Protein AF-A0A0F3IV26-F1 (afdb_monomer)

Organism: NCBI:txid552518

Structure (mmCIF, N/CA/C/O backbone):
data_AF-A0A0F3IV26-F1
#
_entry.id   AF-A0A0F3IV26-F1
#
loop_
_atom_site.group_PDB
_atom_site.id
_atom_site.type_symbol
_atom_site.label_atom_id
_atom_site.label_alt_id
_atom_site.label_comp_id
_atom_site.label_asym_id
_atom_site.label_entity_id
_atom_site.label_seq_id
_atom_site.pdbx_PDB_ins_code
_atom_site.Cartn_x
_atom_site.Cartn_y
_atom_site.Cartn_z
_atom_site.occupancy
_atom_site.B_iso_or_equiv
_atom_site.auth_seq_id
_atom_site.auth_comp_id
_atom_site.auth_asym_id
_atom_site.auth_atom_id
_atom_site.pdbx_PDB_model_num
ATOM 1 N N . ILE A 1 1 ? 10.674 1.663 -0.730 1.00 71.12 1 ILE A N 1
ATOM 2 C CA . ILE A 1 1 ? 11.518 2.532 -1.573 1.00 71.12 1 ILE A CA 1
ATOM 3 C C . ILE A 1 1 ? 11.457 3.917 -0.955 1.00 71.12 1 ILE A C 1
ATOM 5 O O . ILE A 1 1 ? 10.356 4.393 -0.702 1.00 71.12 1 ILE A O 1
ATOM 9 N N . VAL A 1 2 ? 12.607 4.493 -0.603 1.00 73.62 2 VAL A N 1
ATOM 10 C CA . VAL A 1 2 ? 12.664 5.844 -0.023 1.00 73.62 2 VAL A CA 1
ATOM 11 C C . VAL A 1 2 ? 12.645 6.896 -1.136 1.00 73.62 2 VAL A C 1
ATOM 13 O O . VAL A 1 2 ? 12.997 6.592 -2.277 1.00 73.62 2 VAL A O 1
ATOM 16 N N . SER A 1 3 ? 12.204 8.116 -0.827 1.00 73.31 3 SER A N 1
ATOM 17 C CA . SER A 1 3 ? 12.028 9.193 -1.815 1.00 73.31 3 SER A CA 1
ATOM 18 C C . SER A 1 3 ? 13.319 9.498 -2.582 1.00 73.31 3 SER A C 1
ATOM 20 O O . SER A 1 3 ? 13.278 9.794 -3.773 1.00 73.31 3 SER A O 1
ATOM 22 N N . GLU A 1 4 ? 14.470 9.423 -1.919 1.00 74.75 4 GLU A N 1
ATOM 23 C CA . GLU A 1 4 ? 15.791 9.634 -2.509 1.00 74.75 4 GLU A CA 1
ATOM 24 C C . GLU A 1 4 ? 16.045 8.639 -3.646 1.00 74.75 4 GLU A C 1
ATOM 26 O O . GLU A 1 4 ? 16.441 9.035 -4.737 1.00 74.75 4 GLU A O 1
ATOM 31 N N . THR A 1 5 ? 15.698 7.368 -3.436 1.00 73.44 5 THR A N 1
ATOM 32 C CA . THR A 1 5 ? 15.813 6.298 -4.435 1.00 73.44 5 THR A CA 1
ATOM 33 C C . THR A 1 5 ? 14.901 6.513 -5.644 1.00 73.44 5 THR A C 1
ATOM 35 O O . THR A 1 5 ? 15.260 6.144 -6.754 1.00 73.44 5 THR A O 1
ATOM 38 N N . LEU A 1 6 ? 13.719 7.106 -5.450 1.00 72.62 6 LEU A N 1
ATOM 39 C CA . LEU A 1 6 ? 12.788 7.407 -6.548 1.00 72.62 6 LEU A CA 1
ATOM 40 C C . LEU A 1 6 ? 13.235 8.604 -7.402 1.00 72.62 6 LEU A C 1
ATOM 42 O O . LEU A 1 6 ? 12.776 8.750 -8.536 1.00 72.62 6 LEU A O 1
ATOM 46 N N . ARG A 1 7 ? 14.079 9.481 -6.843 1.00 77.12 7 ARG A N 1
ATOM 47 C CA . ARG A 1 7 ? 14.573 10.707 -7.493 1.00 77.12 7 ARG A CA 1
ATOM 48 C C . ARG A 1 7 ? 15.965 10.542 -8.100 1.00 77.12 7 ARG A C 1
ATOM 50 O O . ARG A 1 7 ? 16.302 11.281 -9.023 1.00 77.12 7 ARG A O 1
ATOM 57 N N . ASP A 1 8 ? 16.756 9.596 -7.600 1.00 83.94 8 ASP A N 1
ATOM 58 C CA . ASP A 1 8 ? 18.044 9.220 -8.178 1.00 83.94 8 ASP A CA 1
ATOM 59 C C . ASP A 1 8 ? 17.833 8.464 -9.496 1.00 83.94 8 ASP A C 1
ATOM 61 O O . ASP A 1 8 ? 17.376 7.321 -9.529 1.00 83.94 8 ASP A O 1
ATOM 65 N N . ARG A 1 9 ? 18.135 9.139 -10.605 1.00 79.56 9 ARG A N 1
ATOM 66 C CA . ARG A 1 9 ? 17.844 8.639 -11.952 1.00 79.56 9 ARG A CA 1
ATOM 67 C C . ARG A 1 9 ? 18.712 7.457 -12.349 1.00 79.56 9 ARG A C 1
ATOM 69 O O . ARG A 1 9 ? 18.209 6.577 -13.044 1.00 79.56 9 ARG A O 1
ATOM 76 N N . ASP A 1 10 ? 19.973 7.460 -11.939 1.00 83.88 10 ASP A N 1
ATOM 77 C CA . ASP A 1 10 ? 20.931 6.437 -12.347 1.00 83.88 10 ASP A CA 1
ATOM 78 C C . ASP A 1 10 ? 20.655 5.161 -11.554 1.00 83.88 10 ASP A C 1
ATOM 80 O O . ASP A 1 10 ? 20.428 4.105 -12.144 1.00 83.88 10 ASP A O 1
ATOM 84 N N . PHE A 1 11 ? 20.488 5.290 -10.232 1.00 84.31 11 PHE A N 1
ATOM 85 C CA . PHE A 1 11 ? 20.086 4.161 -9.399 1.00 84.31 11 PHE A CA 1
ATOM 86 C C . PHE A 1 11 ? 18.763 3.549 -9.866 1.00 84.31 11 PHE A C 1
ATOM 88 O O . PHE A 1 11 ? 18.627 2.330 -9.929 1.00 84.31 11 PHE A O 1
ATOM 95 N N . PHE A 1 12 ? 17.755 4.373 -10.168 1.00 83.75 12 PHE A N 1
ATOM 96 C CA . PHE A 1 12 ? 16.440 3.854 -10.528 1.00 83.75 12 PHE A CA 1
ATOM 97 C C . PHE A 1 12 ? 16.445 3.153 -11.896 1.00 83.75 12 PHE A C 1
ATOM 99 O O . PHE A 1 12 ? 15.739 2.159 -12.085 1.00 83.75 12 PHE A O 1
ATOM 106 N N . ALA A 1 13 ? 17.270 3.623 -12.837 1.00 86.12 13 ALA A N 1
ATOM 107 C CA . ALA A 1 13 ? 17.486 2.935 -14.105 1.00 86.12 13 ALA A CA 1
ATOM 108 C C . ALA A 1 13 ? 18.133 1.557 -13.883 1.00 86.12 13 ALA A C 1
ATOM 110 O O . ALA A 1 13 ? 17.599 0.557 -14.361 1.00 86.12 13 ALA A O 1
ATOM 111 N N . ASP A 1 14 ? 19.197 1.484 -13.082 1.00 88.62 14 ASP A N 1
ATOM 112 C CA . ASP A 1 14 ? 19.863 0.218 -12.753 1.00 88.62 14 ASP A CA 1
ATOM 113 C C . ASP A 1 14 ? 18.933 -0.736 -11.992 1.00 88.62 14 ASP A C 1
ATOM 115 O O . ASP A 1 14 ? 18.843 -1.924 -12.305 1.00 88.62 14 ASP A O 1
ATOM 119 N N . PHE A 1 15 ? 18.170 -0.211 -11.031 1.00 88.88 15 PHE A N 1
ATOM 120 C CA . PHE A 1 15 ? 17.169 -0.966 -10.287 1.00 88.88 15 PHE A CA 1
ATOM 121 C C . PHE A 1 15 ? 16.122 -1.567 -11.226 1.00 88.88 15 PHE A C 1
ATOM 123 O O . PHE A 1 15 ? 15.873 -2.769 -11.189 1.00 88.88 15 PHE A O 1
ATOM 130 N N . THR A 1 16 ? 15.513 -0.756 -12.093 1.00 88.81 16 THR A N 1
ATOM 131 C CA . THR A 1 16 ? 14.483 -1.242 -13.022 1.00 88.81 16 THR A CA 1
ATOM 132 C C . THR A 1 16 ? 15.042 -2.251 -14.024 1.00 88.81 16 THR A C 1
ATOM 134 O O . THR A 1 16 ? 14.363 -3.239 -14.303 1.00 88.81 16 THR A O 1
ATOM 137 N N . ALA A 1 17 ? 16.270 -2.062 -14.518 1.00 91.69 17 ALA A N 1
ATOM 138 C CA . ALA A 1 17 ? 16.961 -3.040 -15.356 1.00 91.69 17 ALA A CA 1
ATOM 139 C C . ALA A 1 17 ? 17.144 -4.377 -14.621 1.00 91.69 17 ALA A C 1
ATOM 141 O O . ALA A 1 17 ? 16.698 -5.411 -15.118 1.00 91.69 17 ALA A O 1
ATOM 142 N N . PHE A 1 18 ? 17.666 -4.344 -13.392 1.00 93.06 18 PHE A N 1
ATOM 143 C CA . PHE A 1 18 ? 17.816 -5.535 -12.558 1.00 93.06 18 PHE A CA 1
ATOM 144 C C . PHE A 1 18 ? 16.478 -6.259 -12.346 1.00 93.06 18 PHE A C 1
ATOM 146 O O . PHE A 1 18 ? 16.386 -7.471 -12.532 1.00 93.06 18 PHE A O 1
ATOM 153 N N . MET A 1 19 ? 15.405 -5.534 -12.017 1.00 93.81 19 MET A N 1
ATOM 154 C CA . MET A 1 19 ? 14.088 -6.151 -11.818 1.00 93.81 19 MET A CA 1
ATOM 155 C C . MET A 1 19 ? 13.536 -6.783 -13.107 1.00 93.81 19 MET A C 1
ATOM 157 O O . MET A 1 19 ? 12.886 -7.826 -13.051 1.00 93.81 19 MET A O 1
ATOM 161 N N . ARG A 1 20 ? 13.787 -6.174 -14.275 1.00 92.94 20 ARG A N 1
ATOM 162 C CA . ARG A 1 20 ? 13.366 -6.706 -15.584 1.00 92.94 20 ARG A CA 1
ATOM 163 C C . ARG A 1 20 ? 14.097 -7.994 -15.951 1.00 92.94 20 ARG A C 1
ATOM 165 O O . ARG A 1 20 ? 13.504 -8.849 -16.600 1.00 92.94 20 ARG A O 1
ATOM 172 N N . GLU A 1 21 ? 15.349 -8.135 -15.536 1.00 96.06 21 GLU A N 1
ATOM 173 C CA . GLU A 1 21 ? 16.132 -9.357 -15.735 1.00 96.06 21 GLU A CA 1
ATOM 174 C C . GLU A 1 21 ? 15.724 -10.481 -14.767 1.00 96.06 21 GLU A C 1
ATOM 176 O O . GLU A 1 21 ? 15.901 -11.652 -15.088 1.00 96.06 21 GLU A O 1
ATOM 181 N N . ASN A 1 22 ? 15.110 -10.140 -13.626 1.00 95.00 22 ASN A N 1
ATOM 182 C CA . ASN A 1 22 ? 14.778 -11.067 -12.536 1.00 95.00 22 ASN A CA 1
ATOM 183 C C . ASN A 1 22 ? 13.264 -11.087 -12.235 1.00 95.00 22 ASN A C 1
ATOM 185 O O . ASN A 1 22 ? 12.816 -10.857 -11.108 1.00 95.00 22 ASN A O 1
ATOM 189 N N . THR A 1 23 ? 12.443 -11.311 -13.268 1.00 94.62 23 THR A N 1
ATOM 190 C CA . THR A 1 23 ? 10.966 -11.317 -13.139 1.00 94.62 23 THR A CA 1
ATOM 191 C C . THR A 1 23 ? 10.413 -12.456 -12.279 1.00 94.62 23 THR A C 1
ATOM 193 O O . THR A 1 23 ? 9.300 -12.356 -11.767 1.00 94.62 23 THR A O 1
ATOM 196 N N . ASP A 1 24 ? 11.188 -13.511 -12.051 1.00 95.25 24 ASP A N 1
ATOM 197 C CA . ASP A 1 24 ? 10.877 -14.588 -11.112 1.00 95.25 24 ASP A CA 1
ATOM 198 C C . ASP A 1 24 ? 10.721 -14.081 -9.665 1.00 95.25 24 ASP A C 1
ATOM 200 O O . ASP A 1 24 ? 9.946 -14.638 -8.887 1.00 95.25 24 ASP A O 1
ATOM 204 N N . LEU A 1 25 ? 11.351 -12.951 -9.322 1.00 93.00 25 LEU A N 1
ATOM 205 C CA . LEU A 1 25 ? 11.197 -12.301 -8.019 1.00 93.00 25 LEU A CA 1
ATOM 206 C C . LEU A 1 25 ? 9.844 -11.598 -7.830 1.00 93.00 25 LEU A C 1
ATOM 208 O O . LEU A 1 25 ? 9.504 -11.223 -6.704 1.00 93.00 25 LEU A O 1
ATOM 212 N N . ALA A 1 26 ? 9.057 -11.402 -8.892 1.00 92.06 26 ALA A N 1
ATOM 213 C CA . ALA A 1 26 ? 7.825 -10.614 -8.851 1.00 92.06 26 ALA A CA 1
ATOM 214 C C . ALA A 1 26 ? 6.792 -11.138 -7.841 1.00 92.06 26 ALA A C 1
ATOM 216 O O . ALA A 1 26 ? 6.089 -10.350 -7.209 1.00 92.06 26 ALA A O 1
ATOM 217 N N . GLY A 1 27 ? 6.730 -12.458 -7.640 1.00 89.50 27 GLY A N 1
ATOM 218 C CA . GLY A 1 27 ? 5.848 -13.087 -6.650 1.00 89.50 27 GLY A CA 1
ATOM 219 C C . GLY A 1 27 ? 6.350 -13.010 -5.204 1.00 89.50 27 GLY A C 1
ATOM 220 O O . GLY A 1 27 ? 5.607 -13.352 -4.287 1.00 89.50 27 GLY A O 1
ATOM 221 N N . HIS A 1 28 ? 7.594 -12.581 -4.992 1.00 91.25 28 HIS A N 1
ATOM 222 C CA . HIS A 1 28 ? 8.272 -12.611 -3.694 1.00 91.25 28 HIS A CA 1
ATOM 223 C C . HIS A 1 28 ? 8.556 -11.220 -3.124 1.00 91.25 28 HIS A C 1
ATOM 225 O O . HIS A 1 28 ? 8.885 -11.096 -1.944 1.00 91.25 28 HIS A O 1
ATOM 231 N N . LEU A 1 29 ? 8.428 -10.171 -3.940 1.00 91.00 29 LEU A N 1
ATOM 232 C CA . LEU A 1 29 ? 8.777 -8.808 -3.565 1.00 91.00 29 LEU A CA 1
ATOM 233 C C . LEU A 1 29 ? 7.577 -7.869 -3.652 1.00 91.00 29 LEU A C 1
ATOM 235 O O . LEU A 1 29 ? 6.919 -7.739 -4.683 1.00 91.00 29 LEU A O 1
ATOM 239 N N . HIS A 1 30 ? 7.350 -7.159 -2.549 1.00 92.06 30 HIS A N 1
ATOM 240 C CA . HIS A 1 30 ? 6.353 -6.103 -2.439 1.00 92.06 30 HIS A CA 1
ATOM 241 C C . HIS A 1 30 ? 7.059 -4.799 -2.082 1.00 92.06 30 HIS A C 1
ATOM 243 O O . HIS A 1 30 ? 7.640 -4.665 -1.002 1.00 92.06 30 HIS A O 1
ATOM 249 N N . PHE A 1 31 ? 7.007 -3.820 -2.979 1.00 94.31 31 PHE A N 1
ATOM 250 C CA . PHE A 1 31 ? 7.681 -2.546 -2.768 1.00 94.31 31 PHE A CA 1
ATOM 251 C C . PHE A 1 31 ? 6.737 -1.540 -2.114 1.00 94.31 31 PHE A C 1
ATOM 253 O O . PHE A 1 31 ? 5.679 -1.213 -2.647 1.00 94.31 31 PHE A O 1
ATOM 260 N N . GLN A 1 32 ? 7.135 -1.026 -0.954 1.00 95.75 32 GLN A N 1
ATOM 261 C CA . GLN A 1 32 ? 6.391 0.024 -0.258 1.00 95.75 32 GLN A CA 1
ATOM 262 C C . GLN A 1 32 ? 6.791 1.395 -0.808 1.00 95.75 32 GLN A C 1
ATOM 264 O O . GLN A 1 32 ? 7.984 1.705 -0.874 1.00 95.75 32 GLN A O 1
ATOM 269 N N . ILE A 1 33 ? 5.808 2.202 -1.201 1.00 95.88 33 ILE A N 1
ATOM 270 C CA . ILE A 1 33 ? 5.982 3.575 -1.688 1.00 95.88 33 ILE A CA 1
ATOM 271 C C . ILE A 1 33 ? 5.016 4.453 -0.907 1.00 95.88 33 ILE A C 1
ATOM 273 O O . ILE A 1 33 ? 3.838 4.119 -0.792 1.00 95.88 33 ILE A O 1
ATOM 277 N N . THR A 1 34 ? 5.502 5.562 -0.351 1.00 96.75 34 THR A N 1
ATOM 278 C CA . THR A 1 34 ? 4.637 6.431 0.451 1.00 96.75 34 THR A CA 1
ATOM 279 C C . THR A 1 34 ? 3.539 7.060 -0.412 1.00 96.75 34 THR A C 1
ATOM 281 O O . THR A 1 34 ? 3.759 7.346 -1.590 1.00 96.75 34 THR A O 1
ATOM 284 N N . GLN A 1 35 ? 2.366 7.336 0.164 1.00 97.25 35 GLN A N 1
ATOM 285 C CA . GLN A 1 35 ? 1.286 8.045 -0.529 1.00 97.25 35 GLN A CA 1
ATOM 286 C C . GLN A 1 35 ? 1.757 9.400 -1.065 1.00 97.25 35 GLN A C 1
ATOM 288 O O . GLN A 1 35 ? 1.386 9.805 -2.165 1.00 97.25 35 GLN A O 1
ATOM 293 N N . HIS A 1 36 ? 2.596 10.092 -0.292 1.00 95.06 36 HIS A N 1
ATOM 294 C CA . HIS A 1 36 ? 3.178 11.360 -0.699 1.00 95.06 36 HIS A CA 1
ATOM 295 C C . HIS A 1 36 ? 3.973 11.230 -2.004 1.00 95.06 36 HIS A C 1
ATOM 297 O O . HIS A 1 36 ? 3.773 12.041 -2.911 1.00 95.06 36 HIS A O 1
ATOM 303 N N . ASP A 1 37 ? 4.845 10.225 -2.093 1.00 93.75 37 ASP A N 1
ATOM 304 C CA . ASP A 1 37 ? 5.734 10.040 -3.239 1.00 93.75 37 ASP A CA 1
ATOM 305 C C . ASP A 1 37 ? 4.983 9.470 -4.439 1.00 93.75 37 ASP A C 1
ATOM 307 O O . ASP A 1 37 ? 5.145 9.980 -5.543 1.00 93.75 37 ASP A O 1
ATOM 311 N N . ALA A 1 38 ? 4.082 8.506 -4.224 1.00 93.94 38 ALA A N 1
ATOM 312 C CA . ALA A 1 38 ? 3.245 7.937 -5.280 1.00 93.94 38 ALA A CA 1
ATOM 313 C C . ALA A 1 38 ? 2.433 9.010 -6.030 1.00 93.94 38 ALA A C 1
ATOM 315 O O . ALA A 1 38 ? 2.228 8.898 -7.235 1.00 93.94 38 ALA A O 1
ATOM 316 N N . TYR A 1 39 ? 1.997 10.068 -5.335 1.00 93.62 39 TYR A N 1
ATOM 317 C CA . TYR A 1 39 ? 1.200 11.154 -5.918 1.00 93.62 39 TYR A CA 1
ATOM 318 C C . TYR A 1 39 ? 2.026 12.347 -6.429 1.00 93.62 39 TYR A C 1
ATOM 320 O O . TYR A 1 39 ? 1.458 13.271 -7.009 1.00 93.62 39 TYR A O 1
ATOM 328 N N . ARG A 1 40 ? 3.346 12.372 -6.210 1.00 91.06 40 ARG A N 1
ATOM 329 C CA . ARG A 1 40 ? 4.239 13.480 -6.624 1.00 91.06 40 ARG A CA 1
ATOM 330 C C . ARG A 1 40 ? 5.405 13.047 -7.503 1.00 91.06 40 ARG A C 1
ATOM 332 O O . ARG A 1 40 ? 6.278 13.852 -7.817 1.00 91.06 40 ARG A O 1
ATOM 339 N N . MET A 1 41 ? 5.439 11.777 -7.859 1.00 87.81 41 MET A N 1
ATOM 340 C CA . MET A 1 41 ? 6.482 11.187 -8.673 1.00 87.81 41 MET A CA 1
ATOM 341 C C . MET A 1 41 ? 6.517 11.792 -10.082 1.00 87.81 41 MET A C 1
ATOM 343 O O . MET A 1 41 ? 5.481 12.100 -10.672 1.00 87.81 41 MET A O 1
ATOM 347 N N . GLU A 1 42 ? 7.723 11.949 -10.630 1.00 90.31 42 GLU A N 1
ATOM 348 C CA . GLU A 1 42 ? 7.909 12.397 -12.011 1.00 90.31 42 GLU A CA 1
ATOM 349 C C . GLU A 1 42 ? 7.363 11.356 -13.000 1.00 90.31 42 GLU A C 1
ATOM 351 O O . GLU A 1 42 ? 7.473 10.149 -12.779 1.00 90.31 42 GLU A O 1
ATOM 356 N N . ALA A 1 43 ? 6.839 11.820 -14.139 1.00 90.75 43 ALA A N 1
ATOM 357 C CA . ALA A 1 43 ? 6.194 10.965 -15.139 1.00 90.75 43 ALA A CA 1
ATOM 358 C C . ALA A 1 43 ? 7.075 9.798 -15.623 1.00 90.75 43 ALA A C 1
ATOM 360 O O . ALA A 1 43 ? 6.565 8.718 -15.906 1.00 90.75 43 ALA A O 1
ATOM 361 N N . ARG A 1 44 ? 8.399 9.989 -15.696 1.00 89.06 44 ARG A N 1
ATOM 362 C CA . ARG A 1 44 ? 9.333 8.922 -16.081 1.00 89.06 44 ARG A CA 1
ATOM 363 C C . ARG A 1 44 ? 9.351 7.790 -15.051 1.00 89.06 44 ARG A C 1
ATOM 365 O O . ARG A 1 44 ? 9.184 6.634 -15.420 1.00 89.06 44 ARG A O 1
ATOM 372 N N . THR A 1 45 ? 9.536 8.114 -13.773 1.00 88.62 45 THR A N 1
ATOM 373 C CA . THR A 1 45 ? 9.551 7.122 -12.688 1.00 88.62 45 THR A CA 1
ATOM 374 C C . THR A 1 45 ? 8.191 6.419 -12.582 1.00 88.62 45 THR A C 1
ATOM 376 O O . THR A 1 45 ? 8.136 5.206 -12.398 1.00 88.62 45 THR A O 1
ATOM 379 N N . ASP A 1 46 ? 7.094 7.152 -12.803 1.00 90.69 46 ASP A N 1
ATOM 380 C CA . ASP A 1 46 ? 5.734 6.598 -12.845 1.00 90.69 46 ASP A CA 1
ATOM 381 C C . ASP A 1 46 ? 5.548 5.560 -13.969 1.00 90.69 46 ASP A C 1
ATOM 383 O O . ASP A 1 46 ? 5.010 4.470 -13.745 1.00 90.69 46 ASP A O 1
ATOM 387 N N . GLN A 1 47 ? 6.063 5.849 -15.169 1.00 92.69 47 GLN A N 1
ATOM 388 C CA . GLN A 1 47 ? 6.039 4.923 -16.306 1.00 92.69 47 GLN A CA 1
ATOM 389 C C . GLN A 1 47 ? 6.858 3.656 -16.047 1.00 92.69 47 GLN A C 1
ATOM 391 O O . GLN A 1 47 ? 6.414 2.556 -16.383 1.00 92.69 47 GLN A O 1
ATOM 396 N N . GLU A 1 48 ? 8.030 3.794 -15.434 1.00 91.00 48 GLU A N 1
ATOM 397 C CA . GLU A 1 48 ? 8.886 2.660 -15.089 1.00 91.00 48 GLU A CA 1
ATOM 398 C C . GLU A 1 48 ? 8.246 1.760 -14.023 1.00 91.00 48 GLU A C 1
ATOM 400 O O . GLU A 1 48 ? 8.210 0.541 -14.196 1.00 91.00 48 GLU A O 1
ATOM 405 N N . LEU A 1 49 ? 7.653 2.328 -12.965 1.00 90.81 49 LEU A N 1
ATOM 406 C CA . LEU A 1 49 ? 6.906 1.538 -11.978 1.00 90.81 49 LEU A CA 1
ATOM 407 C C . LEU A 1 49 ? 5.702 0.840 -12.604 1.00 90.81 49 LEU A C 1
ATOM 409 O O . LEU A 1 49 ? 5.482 -0.342 -12.350 1.00 90.81 49 LEU A O 1
ATOM 413 N N . THR A 1 50 ? 4.970 1.529 -13.479 1.00 94.44 50 THR A N 1
ATOM 414 C CA . THR A 1 50 ? 3.868 0.922 -14.234 1.00 94.44 50 THR A CA 1
ATOM 415 C C . THR A 1 50 ? 4.362 -0.251 -15.084 1.00 94.44 50 THR A C 1
ATOM 417 O O . THR A 1 50 ? 3.700 -1.285 -15.175 1.00 94.44 50 THR A O 1
ATOM 420 N N . ALA A 1 51 ? 5.538 -0.125 -15.704 1.00 94.50 51 ALA A N 1
ATOM 421 C CA . ALA A 1 51 ? 6.140 -1.203 -16.475 1.00 94.50 51 ALA A CA 1
ATOM 422 C C . ALA A 1 51 ? 6.551 -2.389 -15.588 1.00 94.50 51 ALA A C 1
ATOM 424 O O . ALA A 1 51 ? 6.287 -3.528 -15.967 1.00 94.50 51 ALA A O 1
ATOM 425 N N . LEU A 1 52 ? 7.113 -2.147 -14.400 1.00 94.62 52 LEU A N 1
ATOM 426 C CA . LEU A 1 52 ? 7.369 -3.203 -13.414 1.00 94.62 52 LEU A CA 1
ATOM 427 C C . LEU A 1 52 ? 6.066 -3.865 -12.938 1.00 94.62 52 LEU A C 1
ATOM 429 O O . LEU A 1 52 ? 6.001 -5.089 -12.842 1.00 94.62 52 LEU A O 1
ATOM 433 N N . GLY A 1 53 ? 5.001 -3.089 -12.728 1.00 95.12 53 GLY A N 1
ATOM 434 C CA . GLY A 1 53 ? 3.672 -3.606 -12.397 1.00 95.12 53 GLY A CA 1
ATOM 435 C C . GLY A 1 53 ? 3.138 -4.579 -13.453 1.00 95.12 53 GLY A C 1
ATOM 436 O O . GLY A 1 53 ? 2.616 -5.642 -13.122 1.00 95.12 53 GLY A O 1
ATOM 437 N N . LYS A 1 54 ? 3.346 -4.272 -14.740 1.00 95.12 54 LYS A N 1
ATOM 438 C CA . LYS A 1 54 ? 3.002 -5.168 -15.862 1.00 95.12 54 LYS A CA 1
ATOM 439 C C . LYS A 1 54 ? 3.841 -6.447 -15.903 1.00 95.12 54 LYS A C 1
ATOM 441 O O . LYS A 1 54 ? 3.380 -7.441 -16.451 1.00 95.12 54 LYS A O 1
ATOM 446 N N . LEU A 1 55 ? 5.039 -6.430 -15.320 1.00 94.94 55 LEU A N 1
ATOM 447 C CA . LEU A 1 55 ? 5.893 -7.610 -15.145 1.00 94.94 55 LEU A CA 1
ATOM 448 C C . LEU A 1 55 ? 5.533 -8.424 -13.890 1.00 94.94 55 LEU A C 1
ATOM 450 O O . LEU A 1 55 ? 6.164 -9.437 -13.617 1.00 94.94 55 LEU A O 1
ATOM 454 N N . GLY A 1 56 ? 4.507 -8.007 -13.143 1.00 94.88 56 GLY A N 1
ATOM 455 C CA . GLY A 1 56 ? 3.974 -8.733 -11.993 1.00 94.88 56 GLY A CA 1
ATOM 456 C C . GLY A 1 56 ? 4.478 -8.241 -10.639 1.00 94.88 56 GLY A C 1
ATOM 457 O O . GLY A 1 56 ? 3.992 -8.735 -9.620 1.00 94.88 56 GLY A O 1
ATOM 458 N N . PHE A 1 57 ? 5.402 -7.273 -10.600 1.00 96.00 57 PHE A N 1
ATOM 459 C CA . PHE A 1 57 ? 5.824 -6.656 -9.342 1.00 96.00 57 PHE A CA 1
ATOM 460 C C . PHE A 1 57 ? 4.655 -5.918 -8.694 1.00 96.00 57 PHE A C 1
ATOM 462 O O . PHE A 1 57 ? 3.833 -5.299 -9.372 1.00 96.00 57 PHE A O 1
ATOM 469 N N . ARG A 1 58 ? 4.570 -5.985 -7.365 1.00 96.56 58 ARG A N 1
ATOM 470 C CA . ARG A 1 58 ? 3.446 -5.422 -6.613 1.00 96.56 58 ARG A CA 1
ATOM 471 C C . ARG A 1 58 ? 3.902 -4.292 -5.712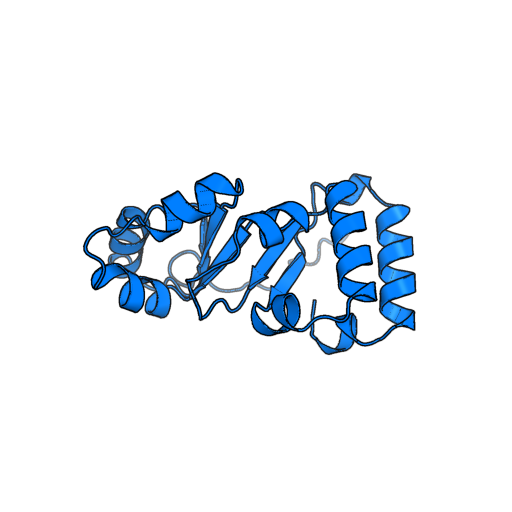 1.00 96.56 58 ARG A C 1
ATOM 473 O O . ARG A 1 58 ? 4.953 -4.370 -5.072 1.00 96.56 58 ARG A O 1
ATOM 480 N N . PHE A 1 59 ? 3.056 -3.274 -5.613 1.00 97.31 59 PHE A N 1
ATOM 481 C CA . PHE A 1 59 ? 3.310 -2.111 -4.773 1.00 97.31 59 PHE A CA 1
ATOM 482 C C . PHE A 1 59 ? 2.326 -2.025 -3.607 1.00 97.31 59 PHE A C 1
ATOM 484 O O . PHE A 1 59 ? 1.161 -2.429 -3.706 1.00 97.31 59 PHE A O 1
ATOM 491 N N . VAL A 1 60 ? 2.819 -1.478 -2.502 1.00 98.38 60 VAL A N 1
ATOM 492 C CA . VAL A 1 60 ? 2.043 -1.124 -1.315 1.00 98.38 60 VAL A CA 1
ATOM 493 C C . VAL A 1 60 ? 2.066 0.394 -1.183 1.00 98.38 60 VAL A C 1
ATOM 495 O O . VAL A 1 60 ? 3.146 0.986 -1.117 1.00 98.38 60 VAL A O 1
ATOM 498 N N . LEU A 1 61 ? 0.889 1.017 -1.117 1.00 98.38 61 LEU A N 1
ATOM 499 C CA . LEU A 1 61 ? 0.759 2.427 -0.771 1.00 98.38 61 LEU A CA 1
ATOM 500 C C . LEU A 1 61 ? 0.945 2.561 0.742 1.00 98.38 61 LEU A C 1
ATOM 502 O O . LEU A 1 61 ? 0.094 2.132 1.519 1.00 98.38 61 LEU A O 1
ATOM 506 N N . ASP A 1 62 ? 2.087 3.092 1.157 1.00 97.88 62 ASP A N 1
ATOM 507 C CA . ASP A 1 62 ? 2.476 3.226 2.559 1.00 97.88 62 ASP A CA 1
ATOM 508 C C . ASP A 1 62 ? 2.228 4.649 3.078 1.00 97.88 62 ASP A C 1
ATOM 510 O O . ASP A 1 62 ? 2.110 5.600 2.306 1.00 97.88 62 ASP A O 1
ATOM 514 N N . LYS A 1 63 ? 2.172 4.822 4.402 1.00 96.81 63 LYS A N 1
ATOM 515 C CA . LYS A 1 63 ? 1.969 6.120 5.066 1.00 96.81 63 LYS A CA 1
ATOM 516 C C . LYS A 1 63 ? 0.734 6.852 4.529 1.00 96.81 63 LYS A C 1
ATOM 518 O O . LYS A 1 63 ? 0.744 8.069 4.344 1.00 96.81 63 LYS A O 1
ATOM 523 N N . THR A 1 64 ? -0.326 6.091 4.266 1.00 98.25 64 THR A N 1
ATOM 524 C CA . THR A 1 64 ? -1.590 6.609 3.745 1.00 98.25 64 THR A CA 1
ATOM 525 C C . THR A 1 64 ? -2.278 7.439 4.821 1.00 98.25 64 THR A C 1
ATOM 527 O O . THR A 1 64 ? -2.618 6.924 5.883 1.00 98.25 64 THR A O 1
ATOM 530 N N . THR A 1 65 ? -2.489 8.726 4.546 1.00 97.06 65 THR A N 1
ATOM 531 C CA . THR A 1 65 ? -3.170 9.654 5.467 1.00 97.06 65 THR A CA 1
ATOM 532 C C . THR A 1 65 ? -4.498 10.163 4.915 1.00 97.06 65 THR A C 1
ATOM 534 O O . THR A 1 65 ? -5.445 10.384 5.673 1.00 97.06 65 THR A O 1
ATOM 537 N N . ASN A 1 66 ? -4.592 10.307 3.589 1.00 96.75 66 ASN A N 1
ATOM 538 C CA . ASN A 1 66 ? -5.837 10.597 2.892 1.00 96.75 66 ASN A CA 1
ATOM 539 C C . ASN A 1 66 ? -6.471 9.293 2.382 1.00 96.75 66 ASN A C 1
ATOM 541 O O . ASN A 1 66 ? -5.824 8.550 1.649 1.00 96.75 66 ASN A O 1
ATOM 545 N N . LEU A 1 67 ? -7.722 9.024 2.766 1.00 96.88 67 LEU A N 1
ATOM 546 C CA . LEU A 1 67 ? -8.468 7.824 2.358 1.00 96.88 67 LEU A CA 1
ATOM 547 C C . LEU A 1 67 ? -9.304 8.034 1.084 1.00 96.88 67 LEU A C 1
ATOM 549 O O . LEU A 1 67 ? -9.898 7.079 0.586 1.00 96.88 67 LEU A O 1
ATOM 553 N N . ASP A 1 68 ? -9.341 9.258 0.552 1.00 95.81 68 ASP A N 1
ATOM 554 C CA . ASP A 1 68 ? -9.865 9.538 -0.783 1.00 95.81 68 ASP A CA 1
ATOM 555 C C . ASP A 1 68 ? -8.790 9.181 -1.819 1.00 95.81 68 ASP A C 1
ATOM 557 O O . ASP A 1 68 ? -7.844 9.935 -2.076 1.00 95.81 68 ASP A O 1
ATOM 561 N N . LEU A 1 69 ? -8.861 7.941 -2.300 1.00 97.56 69 LEU A N 1
ATOM 562 C CA . LEU A 1 69 ? -7.838 7.318 -3.130 1.00 97.56 69 LEU A CA 1
ATOM 563 C C . LEU A 1 69 ? -8.305 7.205 -4.577 1.00 97.56 69 LEU A C 1
ATOM 565 O O . LEU A 1 69 ? -9.412 6.744 -4.854 1.00 97.56 69 LEU A O 1
ATOM 569 N N . PHE A 1 70 ? -7.400 7.504 -5.510 1.00 95.88 70 PHE A N 1
ATOM 570 C CA . PHE A 1 70 ? -7.592 7.233 -6.933 1.00 95.88 70 PHE A CA 1
ATOM 571 C C . PHE A 1 70 ? -7.334 5.745 -7.219 1.00 95.88 70 PHE A C 1
ATOM 573 O O . PHE A 1 70 ? -6.314 5.370 -7.795 1.00 95.88 70 PHE A O 1
ATOM 580 N N . VAL A 1 71 ? -8.247 4.878 -6.771 1.00 97.75 71 VAL A N 1
ATOM 581 C CA . VAL A 1 71 ? -8.071 3.412 -6.759 1.00 97.75 71 VAL A CA 1
ATOM 582 C C . VAL A 1 71 ? -7.725 2.842 -8.137 1.00 97.75 71 VAL A C 1
ATOM 584 O O . VAL A 1 71 ? -6.827 2.008 -8.245 1.00 97.75 71 VAL A O 1
ATOM 587 N N . SER A 1 72 ? -8.375 3.319 -9.201 1.00 96.56 72 SER A N 1
ATOM 588 C CA . SER A 1 72 ? -8.091 2.859 -10.565 1.00 96.56 72 SER A CA 1
ATOM 589 C C . SER A 1 72 ? -6.673 3.213 -11.026 1.00 96.56 72 SER A C 1
ATOM 591 O O . SER A 1 72 ? -6.019 2.391 -11.664 1.00 96.56 72 SER A O 1
ATOM 593 N N . ASP A 1 73 ? -6.177 4.408 -10.686 1.00 95.31 73 ASP A N 1
ATOM 594 C CA . ASP A 1 73 ? -4.809 4.832 -11.019 1.00 95.31 73 ASP A CA 1
ATOM 595 C C . ASP A 1 73 ? -3.776 3.968 -10.285 1.00 95.31 73 ASP A C 1
ATOM 597 O O . ASP A 1 73 ? -2.875 3.399 -10.901 1.00 95.31 73 ASP A O 1
ATOM 601 N N . LEU A 1 74 ? -3.978 3.775 -8.978 1.00 97.44 74 LEU A N 1
ATOM 602 C CA . LEU A 1 74 ? -3.150 2.8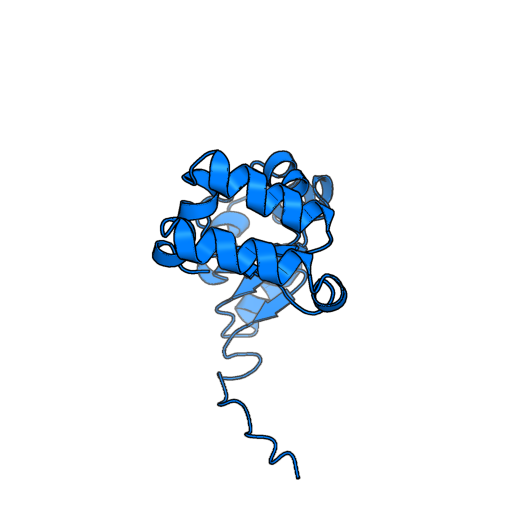97 -8.153 1.00 97.44 74 LEU A CA 1
ATOM 603 C C . LEU A 1 74 ? -3.110 1.470 -8.721 1.00 97.44 74 LEU A C 1
ATOM 605 O O . LEU A 1 74 ? -2.033 0.901 -8.916 1.00 97.44 74 LEU A O 1
ATOM 609 N N . SER A 1 75 ? -4.272 0.898 -9.039 1.00 97.38 75 SER A N 1
ATOM 610 C CA . SER A 1 75 ? -4.355 -0.462 -9.574 1.00 97.38 75 SER A CA 1
ATOM 611 C C . SER A 1 75 ? -3.630 -0.601 -10.918 1.00 97.38 75 SER A C 1
ATOM 613 O O . SER A 1 75 ? -2.853 -1.547 -11.100 1.00 97.38 75 SER A O 1
ATOM 615 N N . ASN A 1 76 ? -3.793 0.369 -11.823 1.00 94.94 76 ASN A N 1
ATOM 616 C CA . ASN A 1 76 ? -3.117 0.386 -13.124 1.00 94.94 76 ASN A CA 1
ATOM 617 C C . ASN A 1 76 ? -1.588 0.447 -13.001 1.00 94.94 76 ASN A C 1
ATOM 619 O O . ASN A 1 76 ? -0.883 -0.152 -13.814 1.00 94.94 76 ASN A O 1
ATOM 623 N N . LYS A 1 77 ? -1.076 1.119 -11.965 1.00 94.69 77 LYS A N 1
ATOM 624 C CA . LYS A 1 77 ? 0.361 1.213 -11.661 1.00 94.69 77 LYS A CA 1
ATOM 625 C C . LYS A 1 77 ? 0.930 -0.032 -10.977 1.00 94.69 77 LYS A C 1
ATOM 627 O O . LYS A 1 77 ? 2.136 -0.119 -10.782 1.00 94.69 77 LYS A O 1
ATOM 632 N N . GLY A 1 78 ? 0.088 -1.003 -10.618 1.00 96.12 78 GLY A N 1
ATOM 633 C CA . GLY A 1 78 ? 0.502 -2.240 -9.947 1.00 96.12 78 GLY A CA 1
ATOM 634 C C . GLY A 1 78 ? 0.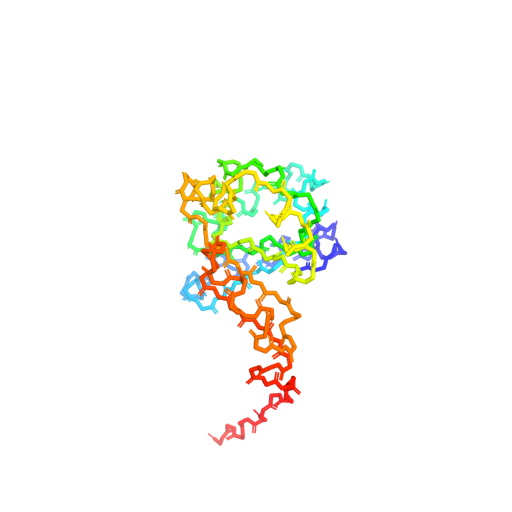419 -2.192 -8.419 1.00 96.12 78 GLY A C 1
ATOM 635 O O . GLY A 1 78 ? 0.903 -3.110 -7.751 1.00 96.12 78 GLY A O 1
ATOM 636 N N . PHE A 1 79 ? -0.195 -1.157 -7.832 1.00 97.88 79 PHE A N 1
ATOM 637 C CA . PHE A 1 79 ? -0.512 -1.186 -6.406 1.00 97.88 79 PHE A CA 1
ATOM 638 C C . PHE A 1 79 ? -1.576 -2.248 -6.151 1.00 97.88 79 PHE A C 1
ATOM 640 O O . PHE A 1 79 ? -2.612 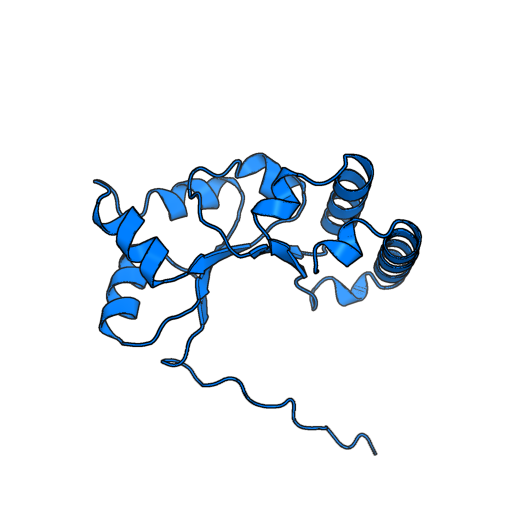-2.294 -6.815 1.00 97.88 79 PHE A O 1
ATOM 647 N N . ARG A 1 80 ? -1.292 -3.132 -5.199 1.00 98.06 80 ARG A N 1
ATOM 648 C CA . ARG A 1 80 ? -2.202 -4.206 -4.772 1.00 98.06 80 ARG A CA 1
ATOM 649 C C . ARG A 1 80 ? -2.517 -4.145 -3.289 1.00 98.06 80 ARG A C 1
ATOM 651 O O . ARG A 1 80 ? -3.343 -4.911 -2.822 1.00 98.06 80 ARG A O 1
ATOM 658 N N . TYR A 1 81 ? -1.897 -3.207 -2.578 1.00 98.44 81 TYR A N 1
ATOM 659 C CA . TYR A 1 81 ? -2.095 -3.021 -1.154 1.00 98.44 81 TYR A CA 1
ATOM 660 C C . TYR A 1 81 ? -2.135 -1.535 -0.818 1.00 98.44 81 TYR A C 1
ATOM 662 O O . TYR A 1 81 ? -1.330 -0.754 -1.332 1.00 98.44 81 TYR A O 1
ATOM 670 N N . VAL A 1 82 ? -3.028 -1.156 0.087 1.00 98.62 82 VAL A N 1
ATOM 671 C CA . VAL A 1 82 ? -3.028 0.147 0.757 1.00 98.62 82 VAL A CA 1
ATOM 672 C C . VAL A 1 82 ? -2.836 -0.107 2.239 1.00 98.62 82 VAL A C 1
ATOM 674 O O . VAL A 1 82 ? -3.622 -0.827 2.844 1.00 98.62 82 VAL A O 1
ATOM 677 N N . LYS A 1 83 ? -1.792 0.481 2.823 1.00 98.62 83 LYS A N 1
ATOM 678 C CA . LYS A 1 83 ? -1.472 0.344 4.241 1.00 98.62 83 LYS A CA 1
ATOM 679 C C . LYS A 1 83 ? -1.774 1.643 4.983 1.00 98.62 83 LYS A C 1
ATOM 681 O O . LYS A 1 83 ? -1.313 2.716 4.577 1.00 98.62 83 LYS A O 1
ATOM 686 N N . VAL A 1 84 ? -2.551 1.533 6.059 1.00 98.56 84 VAL A N 1
ATOM 687 C CA . VAL A 1 84 ? -2.999 2.657 6.894 1.00 98.56 84 VAL A CA 1
ATOM 688 C C . VAL A 1 84 ? -2.666 2.386 8.360 1.00 98.56 84 VAL A C 1
ATOM 690 O O . VAL A 1 84 ? -2.857 1.274 8.844 1.00 98.56 84 VAL A O 1
ATOM 693 N N . ASP A 1 85 ? -2.239 3.418 9.081 1.00 98.38 85 ASP A N 1
ATOM 694 C CA . ASP A 1 85 ? -2.081 3.351 10.535 1.00 98.38 85 ASP A CA 1
ATOM 695 C C . ASP A 1 85 ? -3.429 3.050 11.218 1.00 98.38 85 ASP A C 1
ATOM 697 O O . ASP A 1 85 ? -4.456 3.666 10.914 1.00 98.38 85 ASP A O 1
ATOM 701 N N . ALA A 1 86 ? -3.442 2.077 12.129 1.00 98.31 86 ALA A N 1
ATOM 702 C CA . ALA A 1 86 ? -4.649 1.597 12.790 1.00 98.31 86 ALA A CA 1
ATOM 703 C C . ALA A 1 86 ? -5.383 2.701 13.577 1.00 98.31 86 ALA A C 1
ATOM 705 O O . ALA A 1 86 ? -6.593 2.853 13.369 1.00 98.31 86 ALA A O 1
ATOM 706 N N . PRO A 1 87 ? -4.720 3.489 14.453 1.00 97.62 87 PRO A N 1
ATOM 707 C CA . PRO A 1 87 ? -5.326 4.668 15.069 1.00 97.62 87 PRO A CA 1
ATOM 708 C C . PRO A 1 87 ? -5.997 5.612 14.066 1.00 97.62 87 PRO A C 1
ATOM 710 O O . PRO A 1 87 ? -7.161 5.972 14.264 1.00 97.62 87 PRO A O 1
ATOM 713 N N . LEU A 1 88 ? -5.311 5.961 12.973 1.00 98.00 88 LEU A N 1
ATOM 714 C CA . LEU A 1 88 ? -5.865 6.830 11.935 1.00 98.00 88 LEU A CA 1
ATOM 715 C C . LEU A 1 88 ? -7.102 6.213 11.268 1.00 98.00 88 LEU A C 1
ATOM 717 O O . LEU A 1 88 ? -8.126 6.886 11.122 1.00 98.00 88 LEU A O 1
ATOM 721 N N . LEU A 1 89 ? -7.028 4.944 10.860 1.00 98.12 89 LEU A N 1
ATOM 722 C CA . LEU A 1 89 ? -8.132 4.272 10.177 1.00 98.12 89 LEU A CA 1
ATOM 723 C C . LEU A 1 89 ? -9.375 4.207 11.074 1.00 98.12 89 LEU A C 1
ATOM 725 O O . LEU A 1 89 ? -10.477 4.534 10.629 1.00 98.12 89 LEU A O 1
ATOM 729 N N . ILE A 1 90 ? -9.187 3.865 12.354 1.00 98.00 90 ILE A N 1
ATOM 730 C CA . ILE A 1 90 ? -10.252 3.874 13.364 1.00 98.00 90 ILE A CA 1
ATOM 731 C C . ILE A 1 90 ? -10.855 5.267 13.499 1.00 98.00 90 ILE A C 1
ATOM 733 O O . ILE A 1 90 ? -12.080 5.395 13.499 1.00 98.00 90 ILE A O 1
ATOM 737 N N . GLU A 1 91 ? -10.034 6.311 13.590 1.00 97.31 91 GLU A N 1
ATOM 738 C CA . GLU A 1 91 ? -10.517 7.682 13.742 1.00 97.31 91 GLU A CA 1
ATOM 739 C C . GLU A 1 91 ? -11.369 8.142 12.548 1.00 97.31 91 GLU A C 1
ATOM 741 O O . GLU A 1 91 ? -12.402 8.795 12.731 1.00 97.31 91 GLU A O 1
ATOM 746 N N . LYS A 1 92 ? -10.951 7.793 11.325 1.00 96.50 92 LYS A N 1
ATOM 747 C CA . LYS A 1 92 ? -11.618 8.199 10.082 1.00 96.50 92 LYS A CA 1
ATOM 748 C C . LYS A 1 92 ? -12.894 7.406 9.815 1.00 96.50 92 LYS A C 1
ATOM 750 O O . LYS A 1 92 ? -13.899 8.013 9.443 1.00 96.50 92 LYS A O 1
ATOM 755 N N . LEU A 1 93 ? -12.867 6.083 9.998 1.00 97.12 93 LEU A N 1
ATOM 756 C CA . LEU A 1 93 ? -13.981 5.203 9.632 1.00 97.12 93 LEU A CA 1
ATOM 757 C C . LEU A 1 93 ? -15.050 5.082 10.718 1.00 97.12 93 LEU A C 1
ATOM 759 O O . LEU A 1 93 ? -16.220 4.942 10.379 1.00 97.12 93 LEU A O 1
ATOM 763 N N . SER A 1 94 ? -14.710 5.259 12.001 1.00 95.19 94 SER A N 1
ATOM 764 C CA . SER A 1 94 ? -15.722 5.251 13.079 1.00 95.19 94 SER A CA 1
ATOM 765 C C . SER A 1 94 ? -16.739 6.396 12.967 1.00 95.19 94 SER A C 1
ATOM 767 O O . SER A 1 94 ? -17.781 6.355 13.612 1.00 95.19 94 SER A O 1
ATOM 769 N N . LYS A 1 95 ? -16.425 7.439 12.188 1.00 92.00 95 LYS A N 1
ATOM 770 C CA . LYS A 1 95 ? -17.298 8.598 11.938 1.00 9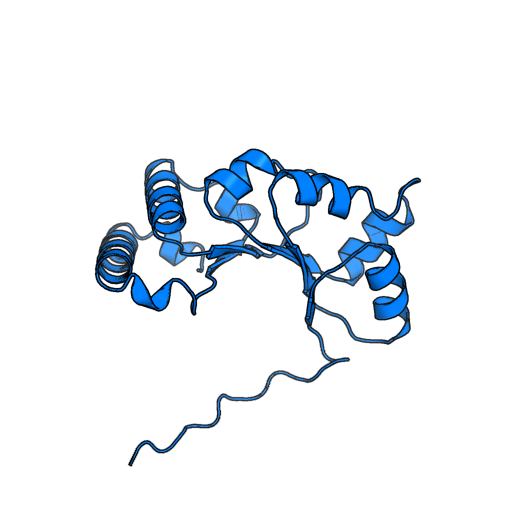2.00 95 LYS A CA 1
ATOM 771 C C . LYS A 1 95 ? -18.146 8.438 10.668 1.00 92.00 95 LYS A C 1
ATOM 773 O O . LYS A 1 95 ? -18.994 9.285 10.405 1.00 92.00 95 LYS A O 1
ATOM 778 N N . GLN A 1 96 ? -17.896 7.406 9.860 1.00 93.88 96 GLN A N 1
ATOM 779 C CA . GLN A 1 96 ? -18.631 7.167 8.620 1.00 93.88 96 GLN A CA 1
ATOM 780 C C . GLN A 1 96 ? -19.951 6.458 8.914 1.00 93.88 96 GLN A C 1
ATOM 782 O O . GLN A 1 96 ? -20.016 5.596 9.787 1.00 93.88 96 GLN A O 1
ATOM 787 N N . ALA A 1 97 ? -20.991 6.777 8.142 1.00 94.56 97 ALA A N 1
ATOM 788 C CA . ALA A 1 97 ? -22.249 6.030 8.194 1.00 94.56 97 ALA A CA 1
ATOM 789 C C . ALA A 1 97 ? -22.048 4.561 7.787 1.00 94.56 97 ALA A C 1
ATOM 791 O O . ALA A 1 97 ? -22.715 3.671 8.308 1.00 94.56 97 ALA A O 1
ATOM 792 N N . ASP A 1 98 ? -21.105 4.318 6.874 1.00 95.62 98 ASP A N 1
ATOM 793 C CA . ASP A 1 98 ? -20.722 2.987 6.436 1.00 95.62 98 ASP A CA 1
ATOM 794 C C . ASP A 1 98 ? -19.238 2.716 6.742 1.00 95.62 98 ASP A C 1
ATOM 796 O O . ASP A 1 98 ? -18.357 3.250 6.056 1.00 95.62 98 ASP A O 1
ATOM 800 N N . PRO A 1 99 ? -18.937 1.867 7.738 1.00 93.75 99 PRO A N 1
ATOM 801 C CA . PRO A 1 99 ? -17.568 1.586 8.161 1.00 93.75 99 PRO A CA 1
ATOM 802 C C . PRO A 1 99 ? -16.744 0.803 7.123 1.00 93.75 99 PRO A C 1
ATOM 804 O O . PRO A 1 99 ? -15.525 0.735 7.245 1.00 93.75 99 PRO A O 1
ATOM 807 N N . ARG A 1 100 ? -17.374 0.236 6.084 1.00 97.00 100 ARG A N 1
ATOM 808 C CA . ARG A 1 100 ? -16.716 -0.527 5.006 1.00 97.00 100 ARG A CA 1
ATOM 809 C C . ARG A 1 100 ? -16.597 0.254 3.698 1.00 97.00 100 ARG A C 1
ATOM 811 O O . ARG A 1 100 ? -16.243 -0.321 2.670 1.00 97.00 100 ARG A O 1
ATOM 818 N N . VAL A 1 101 ? -16.883 1.560 3.708 1.00 97.06 101 VAL A N 1
ATOM 819 C CA . VAL A 1 101 ? -16.790 2.418 2.513 1.00 97.06 101 VAL A CA 1
ATOM 820 C C . VAL A 1 101 ? -15.417 2.349 1.839 1.00 97.06 101 VAL A C 1
ATOM 822 O O . VAL A 1 101 ? -15.350 2.217 0.620 1.00 97.06 101 VAL A O 1
ATOM 825 N N . LEU A 1 102 ? -14.328 2.344 2.617 1.00 97.81 102 LEU A N 1
ATOM 826 C CA . LEU A 1 102 ? -12.978 2.234 2.067 1.00 97.81 102 LEU A CA 1
ATOM 827 C C . LEU A 1 102 ? -12.734 0.859 1.430 1.00 97.81 102 LEU A C 1
ATOM 829 O O . LEU A 1 102 ? -12.276 0.811 0.294 1.00 97.81 102 LEU A O 1
ATOM 833 N N . ARG A 1 103 ? -13.078 -0.241 2.118 1.00 97.94 103 ARG A N 1
ATOM 834 C CA . ARG A 1 103 ? -12.944 -1.610 1.580 1.00 97.94 103 ARG A CA 1
ATOM 835 C C . ARG A 1 103 ? -13.644 -1.748 0.230 1.00 97.94 103 ARG A C 1
ATOM 837 O O . ARG A 1 103 ? -13.018 -2.189 -0.725 1.00 97.94 103 ARG A O 1
ATOM 844 N N . ARG A 1 104 ? -14.899 -1.291 0.130 1.00 97.25 104 ARG A N 1
ATOM 845 C CA . ARG A 1 104 ? -15.651 -1.334 -1.135 1.00 97.25 104 ARG A CA 1
ATOM 846 C C . ARG A 1 104 ? -15.019 -0.490 -2.233 1.00 97.25 104 ARG A C 1
ATOM 848 O O . ARG A 1 104 ? -15.023 -0.902 -3.385 1.00 97.25 104 ARG A O 1
ATOM 855 N N . ASN A 1 105 ? -14.465 0.675 -1.895 1.00 97.69 105 ASN A N 1
ATOM 856 C CA . ASN A 1 105 ? -13.738 1.473 -2.879 1.00 97.69 105 ASN A CA 1
ATOM 857 C C . ASN A 1 105 ? -12.507 0.709 -3.401 1.00 97.69 105 ASN A C 1
ATOM 859 O O . ASN A 1 105 ? -12.286 0.639 -4.606 1.00 97.69 105 ASN A O 1
ATOM 863 N N . LEU A 1 106 ? -11.739 0.082 -2.505 1.00 98.56 106 LEU A N 1
ATOM 864 C CA . LEU A 1 106 ? -10.542 -0.692 -2.848 1.00 98.56 106 LEU A CA 1
ATOM 865 C C . LEU A 1 106 ? -10.850 -1.972 -3.649 1.00 98.56 106 LEU A C 1
ATOM 867 O O . LEU A 1 106 ? -10.057 -2.340 -4.520 1.00 98.56 106 LEU A O 1
ATOM 871 N N . ASP A 1 107 ? -12.017 -2.594 -3.432 1.00 98.19 107 ASP A N 1
ATOM 872 C CA . ASP A 1 107 ? -12.500 -3.748 -4.210 1.00 98.19 107 ASP A CA 1
ATOM 873 C C . ASP A 1 107 ? -12.512 -3.469 -5.717 1.00 98.19 107 ASP A C 1
ATOM 875 O O . ASP A 1 107 ? -12.132 -4.333 -6.508 1.00 98.19 107 ASP A O 1
ATOM 879 N N . HIS A 1 108 ? -12.876 -2.250 -6.130 1.00 97.38 108 HIS A N 1
ATOM 880 C CA . HIS A 1 108 ? -12.893 -1.865 -7.545 1.00 97.38 108 HIS A CA 1
ATOM 881 C C . HIS A 1 108 ? -11.514 -1.933 -8.213 1.00 97.38 108 HIS A C 1
ATOM 883 O O . HIS A 1 108 ? -11.432 -2.110 -9.427 1.00 97.38 108 HIS A O 1
ATOM 889 N N . GLY A 1 109 ? -10.436 -1.799 -7.437 1.00 97.69 109 GLY A N 1
ATOM 890 C CA . GLY A 1 109 ? -9.060 -1.885 -7.920 1.00 97.69 109 GLY A CA 1
ATOM 891 C C . GLY A 1 109 ? -8.386 -3.230 -7.671 1.00 97.69 109 GLY A C 1
ATOM 892 O O . GLY A 1 109 ? -7.206 -3.350 -8.002 1.00 97.69 109 GLY A O 1
ATOM 893 N N . ALA A 1 110 ? -9.082 -4.204 -7.070 1.00 97.69 110 ALA A N 1
ATOM 894 C CA . ALA A 1 110 ? -8.472 -5.415 -6.517 1.00 97.69 110 ALA A CA 1
ATOM 895 C C . ALA A 1 110 ? -7.261 -5.087 -5.616 1.00 97.69 110 ALA A C 1
ATOM 897 O O . ALA A 1 110 ? -6.165 -5.629 -5.785 1.00 97.69 110 ALA A O 1
ATOM 898 N N . ILE A 1 111 ? -7.461 -4.125 -4.710 1.00 98.69 111 ILE A N 1
ATOM 899 C CA . ILE A 1 111 ? -6.462 -3.672 -3.744 1.00 98.69 111 ILE A CA 1
ATOM 900 C C . ILE A 1 111 ? -6.872 -4.159 -2.356 1.00 98.69 111 ILE A C 1
ATOM 902 O O . ILE A 1 111 ? -7.987 -3.899 -1.910 1.00 98.69 111 ILE A O 1
ATOM 906 N N . ASP A 1 112 ? -5.954 -4.820 -1.661 1.00 98.69 112 ASP A N 1
ATOM 907 C CA . ASP A 1 112 ? -6.165 -5.257 -0.286 1.00 98.69 112 ASP A CA 1
ATOM 908 C C . ASP A 1 112 ? -5.861 -4.122 0.702 1.00 98.69 112 ASP A C 1
ATOM 910 O O . ASP A 1 112 ? -4.929 -3.325 0.528 1.00 98.69 112 ASP A O 1
ATOM 914 N N . LEU A 1 113 ? -6.642 -4.062 1.775 1.00 98.69 113 LEU A N 1
ATOM 915 C CA . LEU A 1 113 ? -6.468 -3.131 2.876 1.00 98.69 113 LEU A CA 1
ATOM 916 C C . LEU A 1 113 ? -5.579 -3.758 3.953 1.00 98.69 113 LEU A C 1
ATOM 918 O O . LEU A 1 113 ? -5.930 -4.743 4.601 1.00 98.69 113 LEU A O 1
ATOM 922 N N . MET A 1 114 ? -4.429 -3.137 4.180 1.00 98.44 114 MET A N 1
ATOM 923 C CA . MET A 1 114 ? -3.496 -3.472 5.246 1.00 98.44 114 MET A CA 1
ATOM 924 C C . MET A 1 114 ? -3.548 -2.419 6.349 1.00 98.44 114 MET A C 1
ATOM 926 O O . MET A 1 114 ? -3.737 -1.228 6.084 1.00 98.44 114 MET A O 1
ATOM 930 N N . VAL A 1 115 ? -3.288 -2.836 7.583 1.00 98.19 115 VAL A N 1
ATOM 931 C CA . VAL A 1 115 ? -3.100 -1.911 8.704 1.00 98.19 115 VAL A CA 1
ATOM 932 C C . VAL A 1 115 ? -1.820 -2.179 9.467 1.00 98.19 115 VAL A C 1
ATOM 934 O O . VAL A 1 115 ? -1.398 -3.326 9.620 1.00 98.19 115 VAL A O 1
ATOM 937 N N . ASP A 1 116 ? -1.201 -1.112 9.957 1.00 97.50 116 ASP A N 1
ATOM 938 C CA . ASP A 1 116 ? -0.078 -1.178 10.882 1.00 97.50 116 ASP A CA 1
ATOM 939 C C . ASP A 1 116 ? -0.368 -0.472 12.209 1.00 97.50 116 ASP A C 1
ATOM 941 O O . ASP A 1 116 ? -1.391 0.187 12.364 1.00 97.50 116 ASP A O 1
ATOM 945 N N . GLY A 1 117 ? 0.474 -0.700 13.219 1.00 97.00 117 GLY A N 1
ATOM 946 C CA . GLY A 1 117 ? 0.282 -0.097 14.543 1.00 97.00 117 GLY A CA 1
ATOM 947 C C . GLY A 1 117 ? -0.872 -0.698 15.359 1.00 97.00 117 GLY A C 1
ATOM 948 O O . GLY A 1 117 ? -1.486 0.000 16.163 1.00 97.00 117 GLY A O 1
ATOM 949 N N . VAL A 1 118 ? -1.200 -1.982 15.164 1.00 98.00 118 VAL A N 1
ATOM 950 C CA . VAL A 1 118 ? -2.185 -2.680 16.011 1.00 98.00 118 VAL A CA 1
ATOM 951 C C . VAL A 1 118 ? -1.534 -3.113 17.328 1.00 98.00 118 VAL A C 1
ATOM 953 O O . VAL A 1 118 ? -0.629 -3.946 17.336 1.00 98.00 118 VAL A O 1
ATOM 956 N N . GLU A 1 119 ? -2.007 -2.575 18.450 1.00 97.56 119 GLU A N 1
ATOM 957 C CA . GLU A 1 119 ? -1.374 -2.769 19.766 1.00 97.56 119 GLU A CA 1
ATOM 958 C C . GLU A 1 119 ? -2.265 -3.497 20.780 1.00 97.56 119 GLU A C 1
ATOM 960 O O . GLU A 1 119 ? -1.773 -3.998 21.787 1.00 97.56 119 GLU A O 1
ATOM 965 N N . LYS A 1 120 ? -3.580 -3.560 20.542 1.00 97.06 120 LYS A N 1
ATOM 966 C CA . LYS A 1 120 ? -4.549 -4.151 21.480 1.00 97.06 120 LYS A CA 1
ATOM 967 C C . LYS A 1 120 ? -5.756 -4.760 20.775 1.00 97.06 120 LYS A C 1
ATOM 969 O O . LYS A 1 120 ? -6.203 -4.249 19.747 1.00 97.06 120 LYS A O 1
ATOM 974 N N . ASP A 1 121 ? -6.368 -5.768 21.393 1.00 96.88 121 ASP A N 1
ATOM 975 C CA . ASP A 1 121 ? -7.534 -6.483 20.848 1.00 96.88 121 ASP A CA 1
ATOM 976 C C . ASP A 1 121 ? -8.713 -5.560 20.522 1.00 96.88 121 ASP A C 1
ATOM 978 O O . ASP A 1 121 ? -9.403 -5.732 19.522 1.00 96.88 121 ASP A O 1
ATOM 982 N N . THR A 1 122 ? -8.919 -4.512 21.325 1.00 96.69 122 THR A N 1
ATOM 983 C CA . THR A 1 122 ? -9.996 -3.536 21.080 1.00 96.69 122 THR A CA 1
ATOM 984 C C . THR A 1 122 ? -9.825 -2.746 19.780 1.00 96.69 122 THR A C 1
ATOM 986 O O . THR A 1 122 ? -10.823 -2.306 19.211 1.00 96.69 122 THR A O 1
ATOM 989 N N . GLN A 1 123 ? -8.592 -2.556 19.293 1.00 97.62 123 GLN A N 1
ATOM 990 C CA . GLN A 1 123 ? -8.363 -2.020 17.949 1.00 97.62 123 GLN A CA 1
ATOM 991 C C . GLN A 1 123 ? -8.674 -3.089 16.908 1.00 97.62 123 GLN A C 1
ATOM 993 O O . GLN A 1 123 ? -9.414 -2.807 15.973 1.00 97.62 123 GLN A O 1
ATOM 998 N N . LEU A 1 124 ? -8.166 -4.311 17.098 1.00 97.00 124 LEU A N 1
ATOM 999 C CA . LEU A 1 124 ? -8.355 -5.418 16.161 1.00 97.00 124 LEU A CA 1
ATOM 1000 C C . LEU A 1 124 ? -9.834 -5.675 15.853 1.00 97.00 124 LEU A C 1
ATOM 1002 O O . LEU A 1 124 ? -10.198 -5.730 14.685 1.00 97.00 124 LEU A O 1
ATOM 1006 N N . VAL A 1 125 ? -10.695 -5.738 16.874 1.00 96.69 125 VAL A N 1
ATOM 1007 C CA . VAL A 1 125 ? -12.145 -5.930 16.684 1.00 96.69 125 VAL A CA 1
ATOM 1008 C C . VAL A 1 125 ? -12.731 -4.859 15.759 1.00 96.69 125 VAL A C 1
ATOM 1010 O O . VAL A 1 125 ? -13.388 -5.191 14.778 1.00 96.69 125 VAL A O 1
ATOM 1013 N N . LYS A 1 126 ? -12.418 -3.578 15.999 1.00 96.50 126 LYS A N 1
ATOM 1014 C CA . LYS A 1 126 ? -12.893 -2.476 15.144 1.00 96.50 126 LYS A CA 1
ATOM 1015 C C . LYS A 1 126 ? -12.351 -2.562 13.717 1.00 96.50 126 LYS A C 1
ATOM 1017 O O . LYS A 1 126 ? -13.058 -2.261 12.766 1.00 96.50 126 LYS A O 1
ATOM 1022 N N . LEU A 1 127 ? -11.088 -2.948 13.562 1.00 98.00 127 LEU A N 1
ATOM 1023 C CA . LEU A 1 127 ? -10.441 -3.064 12.255 1.00 98.00 127 LEU A CA 1
ATOM 1024 C C . LEU A 1 127 ? -11.062 -4.190 11.413 1.00 98.00 127 LEU A C 1
ATOM 1026 O O . LEU A 1 127 ? -11.225 -4.028 10.204 1.00 98.00 127 LEU A O 1
ATOM 1030 N N . LEU A 1 128 ? -11.473 -5.295 12.045 1.00 97.06 128 LEU A N 1
ATOM 1031 C CA . LEU A 1 128 ? -12.207 -6.373 11.375 1.00 97.06 128 LEU A CA 1
ATOM 1032 C C . LEU A 1 128 ? -13.582 -5.902 10.873 1.00 97.06 128 LEU A C 1
ATOM 1034 O O . LEU A 1 128 ? -13.991 -6.272 9.769 1.00 97.06 128 LEU A O 1
ATOM 1038 N N . ASP A 1 129 ? -14.267 -5.026 11.616 1.00 96.81 129 ASP A N 1
ATOM 1039 C CA . ASP A 1 129 ? -15.535 -4.433 11.167 1.00 96.81 129 ASP A CA 1
ATOM 1040 C C . ASP A 1 129 ? -15.362 -3.608 9.879 1.00 96.81 129 ASP A C 1
ATOM 1042 O O . ASP A 1 129 ? -16.254 -3.605 9.021 1.00 96.81 129 ASP A O 1
ATOM 1046 N N . PHE A 1 130 ? -14.195 -2.975 9.699 1.00 97.88 130 PHE A N 1
ATOM 1047 C CA . PHE A 1 130 ? -13.847 -2.176 8.514 1.00 97.88 130 PHE A CA 1
ATOM 1048 C C . PHE A 1 130 ? -13.463 -3.013 7.285 1.00 97.88 130 PHE A C 1
ATOM 1050 O O . PHE A 1 130 ? -13.373 -2.465 6.187 1.00 97.88 130 PHE A O 1
ATOM 1057 N N . GLY A 1 131 ? -13.279 -4.329 7.439 1.00 97.12 131 GLY A N 1
ATOM 1058 C CA . GLY A 1 131 ? -12.907 -5.226 6.341 1.00 97.12 131 GLY A CA 1
ATOM 1059 C C . GLY A 1 131 ? -11.429 -5.143 5.955 1.00 97.12 131 GLY A C 1
ATOM 1060 O O . GLY A 1 131 ? -11.110 -5.151 4.771 1.00 97.12 131 GLY A O 1
ATOM 1061 N N . VAL A 1 132 ? -10.545 -5.017 6.946 1.00 97.88 132 VAL A N 1
ATOM 1062 C CA . VAL A 1 132 ? -9.088 -5.123 6.768 1.00 97.88 132 VAL A CA 1
ATOM 1063 C C . VAL A 1 132 ? -8.691 -6.567 6.434 1.00 97.88 132 VAL A C 1
ATOM 1065 O O . VAL A 1 132 ? -9.187 -7.497 7.067 1.00 97.88 132 VAL A O 1
ATOM 1068 N N . ASP A 1 133 ? -7.758 -6.745 5.497 1.00 98.19 133 ASP A N 1
ATOM 1069 C CA . ASP A 1 133 ? -7.269 -8.059 5.051 1.00 98.19 133 ASP A CA 1
ATOM 1070 C C . ASP A 1 133 ? -6.014 -8.511 5.802 1.00 98.19 133 ASP A C 1
ATOM 1072 O O . ASP A 1 133 ? -5.846 -9.693 6.098 1.00 98.19 133 ASP A O 1
ATOM 1076 N N . PHE A 1 134 ? -5.128 -7.567 6.134 1.00 97.69 134 PHE A N 1
ATOM 1077 C CA . PHE A 1 134 ? -3.870 -7.849 6.828 1.00 97.69 134 PHE A CA 1
ATOM 1078 C C . PHE A 1 134 ? -3.606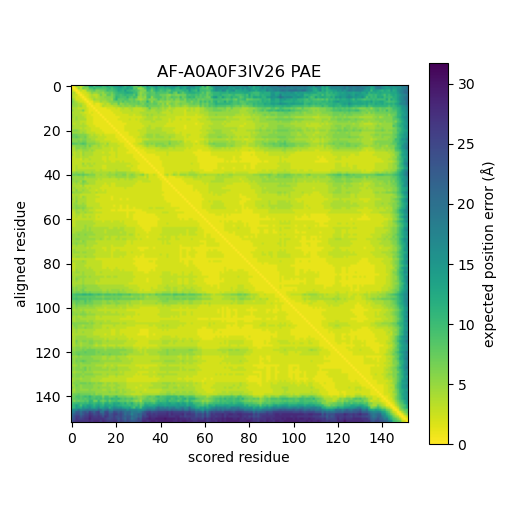 -6.838 7.940 1.00 97.69 134 PHE A C 1
ATOM 1080 O O . PHE A 1 134 ? -3.873 -5.648 7.786 1.00 97.69 134 PHE A O 1
ATOM 1087 N N . GLY A 1 135 ? -3.007 -7.293 9.039 1.00 95.81 135 GLY A N 1
ATOM 1088 C CA . GLY A 1 135 ? -2.626 -6.442 10.163 1.00 95.81 135 GLY A CA 1
ATOM 1089 C C . GLY A 1 135 ? -1.209 -6.723 10.649 1.00 95.81 135 GLY A C 1
ATOM 1090 O O . GLY A 1 135 ? -0.790 -7.876 10.720 1.00 95.81 135 GLY A O 1
ATOM 1091 N N . GLN A 1 136 ? -0.487 -5.665 11.017 1.00 95.88 136 GLN A N 1
ATOM 1092 C CA . GLN A 1 136 ? 0.784 -5.746 11.735 1.00 95.88 136 GLN A CA 1
ATOM 1093 C C . GLN A 1 136 ? 0.795 -4.819 12.957 1.00 95.88 136 GLN A C 1
ATOM 1095 O O . GLN A 1 136 ? 0.128 -3.785 12.991 1.00 95.88 136 GLN A O 1
ATOM 1100 N N . GLY A 1 137 ? 1.589 -5.167 13.964 1.00 96.12 137 GLY A N 1
ATOM 1101 C CA . GLY A 1 137 ? 1.741 -4.369 15.176 1.00 96.12 137 GLY A CA 1
ATOM 1102 C C . GLY A 1 137 ? 2.178 -5.208 16.370 1.00 96.12 137 GLY A C 1
ATOM 1103 O O . GLY A 1 137 ? 2.258 -6.436 16.284 1.00 96.12 137 GLY A O 1
ATOM 1104 N N . SER A 1 138 ? 2.466 -4.537 17.484 1.00 96.06 138 SER A N 1
ATOM 1105 C CA . 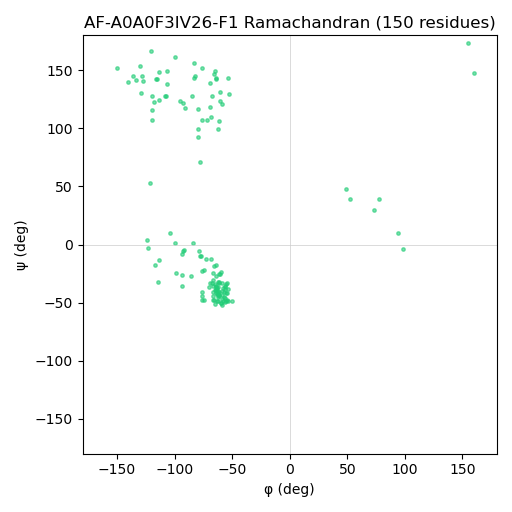SER A 1 138 ? 2.979 -5.168 18.705 1.00 96.06 138 SER A CA 1
ATOM 1106 C C . SER A 1 138 ? 2.032 -6.218 19.288 1.00 96.06 138 SER A C 1
ATOM 1108 O O . SER A 1 138 ? 2.513 -7.144 19.936 1.00 96.06 138 SER A O 1
ATOM 1110 N N . LEU A 1 139 ? 0.727 -6.131 18.991 1.00 95.88 139 LEU A N 1
ATOM 1111 C CA . LEU A 1 139 ? -0.256 -7.159 19.342 1.00 95.88 139 LEU A CA 1
ATOM 1112 C C . LEU A 1 139 ? 0.099 -8.533 18.749 1.00 95.88 139 LEU A C 1
ATOM 1114 O O . LEU A 1 139 ? -0.111 -9.555 19.394 1.00 95.88 139 LEU A O 1
ATOM 1118 N N . PHE A 1 140 ? 0.635 -8.562 17.524 1.00 94.12 140 PHE A N 1
ATOM 1119 C CA . PHE A 1 140 ? 0.971 -9.798 16.808 1.00 94.12 140 PHE A CA 1
ATOM 1120 C C . PHE A 1 140 ? 2.429 -10.222 17.008 1.00 94.12 140 PHE A C 1
ATOM 1122 O O . PHE A 1 140 ? 2.762 -11.402 16.904 1.00 94.12 140 PHE A O 1
ATOM 1129 N N . GLY A 1 141 ? 3.310 -9.262 17.281 1.00 91.69 141 GLY A N 1
ATOM 1130 C CA . GLY A 1 141 ? 4.715 -9.518 17.557 1.00 91.69 141 GLY A CA 1
ATOM 1131 C C . GLY A 1 141 ? 5.579 -8.281 17.362 1.00 91.69 141 GLY A C 1
ATOM 1132 O O . GLY A 1 141 ? 5.327 -7.442 16.500 1.00 91.69 141 GLY A O 1
ATOM 1133 N N . LEU A 1 142 ? 6.635 -8.180 18.166 1.00 88.06 142 LEU A N 1
ATOM 1134 C CA . LEU A 1 142 ? 7.623 -7.116 18.024 1.00 88.06 142 LEU A CA 1
ATOM 1135 C C . LEU A 1 142 ? 8.555 -7.390 16.830 1.00 88.06 142 LEU A C 1
ATOM 1137 O O . LEU A 1 142 ? 8.802 -8.559 16.506 1.00 88.06 142 LEU A O 1
ATOM 1141 N N . PRO A 1 143 ? 9.113 -6.340 16.194 1.00 85.38 143 PRO A N 1
ATOM 1142 C CA . PRO A 1 143 ? 10.169 -6.500 15.203 1.00 85.38 143 PRO A CA 1
ATOM 1143 C C . PRO A 1 143 ? 11.315 -7.336 15.772 1.00 85.38 143 PRO A C 1
ATOM 1145 O O . PRO A 1 143 ? 11.815 -7.067 16.865 1.00 85.38 143 PRO A O 1
ATOM 1148 N N . ARG A 1 144 ? 11.730 -8.358 15.025 1.00 85.25 144 ARG A N 1
ATOM 1149 C CA . ARG A 1 144 ? 12.851 -9.227 15.384 1.00 85.25 144 ARG A CA 1
ATOM 1150 C C . ARG A 1 144 ? 13.957 -9.080 14.343 1.00 85.25 144 ARG A C 1
ATOM 1152 O O . ARG A 1 144 ? 13.638 -8.942 13.160 1.00 85.25 144 ARG A O 1
ATOM 1159 N N . PRO A 1 145 ? 15.238 -9.107 14.748 1.00 84.44 145 PRO A N 1
ATOM 1160 C CA . PRO A 1 145 ? 16.338 -9.202 13.800 1.00 84.44 145 PRO A CA 1
ATOM 1161 C C . PRO A 1 145 ? 16.136 -10.404 12.879 1.00 84.44 145 PRO A C 1
ATOM 1163 O O . PRO A 1 145 ? 15.657 -11.449 13.323 1.00 84.44 145 PRO A O 1
ATOM 1166 N N . ALA A 1 146 ? 16.515 -10.267 11.610 1.00 77.62 146 ALA A N 1
ATOM 1167 C CA . ALA A 1 146 ? 16.596 -11.424 10.735 1.00 77.62 146 ALA A CA 1
ATOM 1168 C C . ALA A 1 146 ? 17.624 -12.399 11.326 1.00 77.62 146 ALA A C 1
ATOM 1170 O O . ALA A 1 146 ? 18.772 -12.016 11.570 1.00 77.62 146 ALA A O 1
ATOM 1171 N N . GLU A 1 147 ? 17.217 -13.643 11.581 1.00 75.25 147 GLU A N 1
ATOM 1172 C CA . GLU A 1 147 ? 18.175 -14.698 11.898 1.00 75.25 147 GLU A CA 1
ATOM 1173 C C . GLU A 1 147 ? 19.131 -14.822 10.709 1.00 75.25 147 GLU A C 1
ATOM 1175 O O . GLU A 1 147 ? 18.701 -15.062 9.576 1.00 75.25 147 GLU A O 1
ATOM 1180 N N . LYS A 1 148 ? 20.434 -14.627 10.946 1.00 57.19 148 LYS A N 1
ATOM 1181 C CA . LYS A 1 148 ? 21.448 -15.021 9.970 1.00 57.19 148 LYS A CA 1
ATOM 1182 C C . LYS A 1 148 ? 21.316 -16.529 9.812 1.00 57.19 148 LYS A C 1
ATOM 1184 O O . LYS A 1 148 ? 21.685 -17.277 10.710 1.00 57.19 148 LYS A O 1
ATOM 1189 N N . ARG A 1 149 ? 20.759 -16.978 8.691 1.00 50.72 149 ARG A N 1
ATOM 1190 C CA . ARG A 1 149 ? 20.953 -18.362 8.278 1.00 50.72 149 ARG A CA 1
ATOM 1191 C C . ARG A 1 149 ? 22.418 -18.483 7.893 1.00 50.72 149 ARG A C 1
ATOM 1193 O O . ARG A 1 149 ? 22.827 -17.893 6.896 1.00 50.72 149 ARG A O 1
ATOM 1200 N N . ASP A 1 150 ? 23.189 -19.198 8.704 1.00 49.53 150 ASP A N 1
ATOM 1201 C CA . ASP A 1 150 ? 24.494 -19.698 8.290 1.00 49.53 150 ASP A CA 1
ATOM 1202 C C . ASP A 1 150 ? 24.242 -20.642 7.115 1.00 49.53 150 ASP A C 1
ATOM 1204 O O . ASP A 1 150 ? 23.756 -21.764 7.271 1.00 49.53 150 ASP A O 1
ATOM 1208 N N . ILE A 1 151 ? 24.457 -20.122 5.912 1.00 48.00 151 ILE A N 1
ATOM 1209 C CA . ILE A 1 151 ? 24.444 -20.908 4.688 1.00 48.00 151 ILE A CA 1
ATOM 1210 C C . ILE A 1 151 ? 25.819 -21.579 4.645 1.00 48.00 151 ILE A C 1
ATOM 1212 O O . ILE A 1 151 ? 26.814 -20.912 4.358 1.00 48.00 151 ILE A O 1
ATOM 1216 N N . TYR A 1 152 ? 25.868 -22.847 5.057 1.00 40.41 152 TYR A N 1
ATOM 1217 C CA . TYR A 1 152 ? 27.019 -23.734 4.863 1.00 40.41 152 TYR A CA 1
ATOM 1218 C C . TYR A 1 152 ? 27.107 -24.186 3.406 1.00 40.41 152 TYR A C 1
ATOM 1220 O O . TYR A 1 152 ? 26.032 -24.427 2.805 1.00 40.41 152 TYR A O 1
#

pLDDT: mean 92.08, std 10.06, range [40.41, 98.69]

Mean predicted aligned error: 4.74 Å

Foldseek 3Di:
DDLVCLPPPVNLVVVLVVCVVPLVCQVVDEAEDEPVCLVVHDPVSLVSLLVSLVSNHAYEHPPDQDLPDPLQSCLSSRHQEYEDELVRLCVVQVPDPQSQPSVVVNVVSNHAYEYEADDDVVSVVSVVSNVHDYYYHVVVHDDDPDPPDPPD

Radius of gyration: 16.93 Å; Cα contacts (8 Å, |Δi|>4): 217; chains: 1; bounding box: 49×37×38 Å

Secondary structure (DSSP, 8-state):
--HHHHH-HHHHHHHHHHHHH-GGGGGT-EEEEEHHHHTT--HHHHHHHHHHHHTT-EEEEEEE------HHHHHHTTEEEEEEEHHHHHHHHTTSSSTTHHHHHHHTTT-EEEEE---SHHHHHHHHHTT-SEE-STTT----PPP-----

Nearest PDB structures (foldseek):
  4rnh-assembly1_A-2  TM=7.710E-01  e=5.349E-06  Pseudomonas aeruginosa PAO1
  3sy8-assembly1_B  TM=7.488E-01  e=4.727E-06  Pseudomonas aeruginosa PAO1
  5m3c-assembly1_B  TM=7.378E-01  e=1.055E-05  Pseudomonas aeruginosa
  6pwk-assembly1_A  TM=7.824E-01  e=1.104E-04  Vibrio cholerae O1 str. 2010EL-1786
  6pwk-assembly1_B  TM=7.702E-01  e=5.172E-04  Vibrio cholerae O1 str. 2010EL-1786

Sequence (152 aa):
IVSETLRDRDFFADFTAFMRENTDLAGHLHFQITQHDAYRMEARTDQELTALGKLGFRFVLDKTTNLDLFVSDLSNKGFRYVKVDAPLLIEKLSKQADPRVLRRNLDHGAIDLMVDGVEKDTQLVKLLDFGVDFGQGSLFGLPRPAEKRDIY

Solvent-ac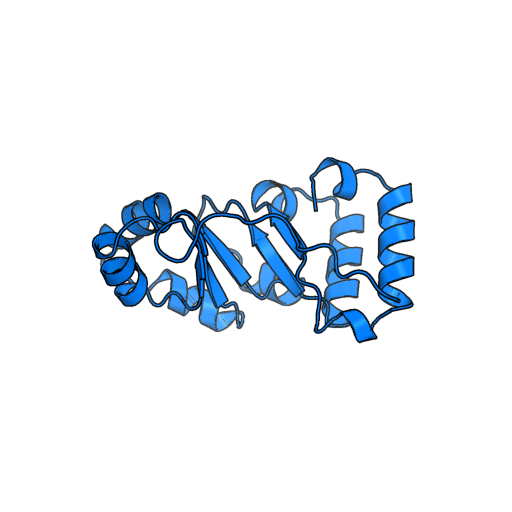cessible surface area (backbone atoms only — not comparable to full-atom values): 8434 Å² total; per-residue (Å²): 94,56,71,66,56,71,68,37,66,68,62,40,50,53,49,52,51,53,50,68,77,43,48,83,49,20,87,77,46,72,46,45,35,38,43,69,50,73,76,65,56,55,70,66,56,51,51,50,45,26,52,42,21,76,58,52,31,34,29,28,35,25,80,43,81,70,84,87,64,67,36,64,62,41,30,69,40,21,29,40,31,41,30,31,46,38,69,59,50,49,64,60,34,74,74,41,97,54,48,39,55,65,43,58,54,27,54,80,29,66,31,43,38,32,32,34,68,38,66,47,71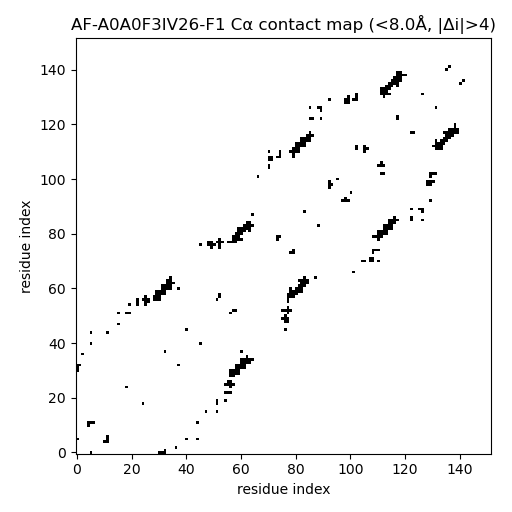,76,54,52,58,56,43,54,68,28,55,54,75,44,78,42,25,64,61,82,48,70,95,69,82,82,76,80,74,83,81,125

InterPro domains:
  IPR001633 EAL domain [PF00563] (3-143)
  IPR001633 EAL domain [PS50883] (1-152)
  IPR035919 EAL domain superfamily [G3DSA:3.20.20.450] (1-149)
  IPR035919 EAL domain superfamily [SSF141868] (4-148)